Protein AF-U3AGN5-F1 (afdb_monomer)

Sequence (80 aa):
MARRRTDRAGSAPQDRAAHGPYLGLGADGAIARLADLGIARKLFVHINNSNPLLRPHSAERAEAEAAGWRVPRAGEEISP

InterPro domains:
  IPR036866 Ribonuclease Z/Hydroxyacylglutathione hydrolase-like [G3DSA:3.60.15.10] (2-79)
  IPR036866 Ribonuclease Z/Hydroxyacylglutathione hydrolase-like [SSF56281] (18-78)

Mean predicted aligned error: 9.86 Å

Organism: NCBI:txid1337093

Structure (mmCIF, N/CA/C/O backbone):
data_AF-U3AGN5-F1
#
_entry.id   AF-U3AGN5-F1
#
loop_
_atom_site.group_PDB
_atom_site.id
_atom_site.type_symbol
_atom_site.label_atom_id
_atom_site.label_alt_id
_atom_site.label_comp_id
_atom_site.label_asym_id
_atom_site.label_entity_id
_atom_site.label_seq_id
_atom_site.pdbx_PDB_ins_code
_atom_site.Cartn_x
_atom_site.Cartn_y
_atom_site.Cartn_z
_atom_site.occupancy
_atom_site.B_iso_or_equiv
_atom_site.auth_seq_id
_atom_site.auth_comp_id
_atom_site.auth_asym_id
_atom_site.auth_atom_id
_atom_site.pdbx_PDB_model_num
ATOM 1 N N . MET A 1 1 ? 46.594 12.607 -7.369 1.00 43.16 1 MET A N 1
ATOM 2 C CA . MET A 1 1 ? 45.312 12.844 -6.663 1.00 43.16 1 MET A CA 1
ATOM 3 C C . MET A 1 1 ? 44.211 12.053 -7.374 1.00 43.16 1 MET A C 1
ATOM 5 O O . MET A 1 1 ? 43.646 12.531 -8.347 1.00 43.16 1 MET A O 1
ATOM 9 N N . ALA A 1 2 ? 43.978 10.799 -6.977 1.00 39.06 2 ALA A N 1
ATOM 10 C CA . ALA A 1 2 ? 42.988 9.932 -7.620 1.00 39.06 2 ALA A CA 1
ATOM 11 C C . ALA A 1 2 ? 41.624 10.114 -6.942 1.00 39.06 2 ALA A C 1
ATOM 13 O O . ALA A 1 2 ? 41.471 9.825 -5.755 1.00 39.06 2 ALA A O 1
ATOM 14 N N . ARG A 1 3 ? 40.637 10.620 -7.688 1.00 49.56 3 ARG A N 1
ATOM 15 C CA . ARG A 1 3 ? 39.241 10.671 -7.242 1.00 49.56 3 ARG A CA 1
ATOM 16 C C . ARG A 1 3 ? 38.733 9.231 -7.179 1.00 49.56 3 ARG A C 1
ATOM 18 O O . ARG A 1 3 ? 38.564 8.600 -8.220 1.00 49.56 3 ARG A O 1
ATOM 25 N N . ARG A 1 4 ? 38.535 8.704 -5.967 1.00 43.66 4 ARG A N 1
ATOM 26 C CA . ARG A 1 4 ? 37.843 7.428 -5.754 1.00 43.66 4 ARG A CA 1
ATOM 27 C C . ARG A 1 4 ? 36.448 7.572 -6.361 1.00 43.66 4 ARG A C 1
ATOM 29 O O . ARG A 1 4 ? 35.648 8.371 -5.880 1.00 43.66 4 ARG A O 1
ATOM 36 N N . ARG A 1 5 ? 36.191 6.853 -7.455 1.00 45.88 5 ARG A N 1
ATOM 37 C CA . ARG A 1 5 ? 34.828 6.578 -7.904 1.00 45.88 5 ARG A CA 1
ATOM 38 C C . ARG A 1 5 ? 34.197 5.771 -6.779 1.00 45.88 5 ARG A C 1
ATOM 40 O O . ARG A 1 5 ? 34.702 4.712 -6.434 1.00 45.88 5 ARG A O 1
ATOM 47 N N . THR A 1 6 ? 33.181 6.333 -6.145 1.00 47.50 6 THR A N 1
ATOM 48 C CA . THR A 1 6 ? 32.324 5.599 -5.227 1.00 47.50 6 THR A CA 1
ATOM 49 C C . THR A 1 6 ? 31.671 4.479 -6.017 1.00 47.50 6 THR A C 1
ATOM 51 O O . THR A 1 6 ? 30.948 4.728 -6.985 1.00 47.50 6 THR A O 1
ATOM 54 N N . ASP A 1 7 ? 31.973 3.247 -5.627 1.00 42.78 7 ASP A N 1
ATOM 55 C CA . ASP A 1 7 ? 31.295 2.062 -6.116 1.00 42.78 7 ASP A CA 1
ATOM 56 C C . ASP A 1 7 ? 29.809 2.231 -5.804 1.00 42.78 7 ASP A C 1
ATOM 58 O O . ASP A 1 7 ? 29.366 2.157 -4.656 1.00 42.78 7 ASP A O 1
ATOM 62 N N . ARG A 1 8 ? 29.021 2.550 -6.833 1.00 47.16 8 ARG A N 1
ATOM 63 C CA . ARG A 1 8 ? 27.568 2.515 -6.743 1.00 47.16 8 ARG A CA 1
ATOM 64 C C . ARG A 1 8 ? 27.222 1.039 -6.618 1.00 47.16 8 ARG A C 1
ATOM 66 O O . ARG A 1 8 ? 27.147 0.349 -7.629 1.00 47.16 8 ARG A O 1
ATOM 73 N N . ALA A 1 9 ? 27.085 0.557 -5.385 1.00 41.38 9 ALA A N 1
ATOM 74 C CA . ALA A 1 9 ? 26.543 -0.760 -5.103 1.00 41.38 9 ALA A CA 1
ATOM 75 C C . ALA A 1 9 ? 25.181 -0.850 -5.806 1.00 41.38 9 ALA A C 1
ATOM 77 O O . ALA A 1 9 ? 24.191 -0.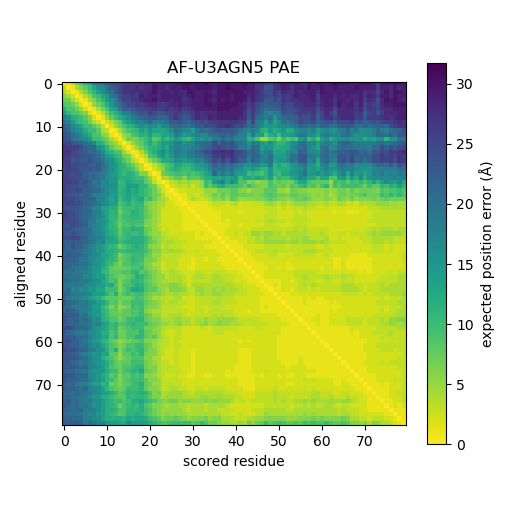273 -5.356 1.00 41.38 9 ALA A O 1
ATOM 78 N N . GLY A 1 10 ? 25.157 -1.476 -6.982 1.00 42.84 10 GLY A N 1
ATOM 79 C CA . GLY A 1 10 ? 23.928 -1.771 -7.694 1.00 42.84 10 GLY A CA 1
ATOM 80 C C . GLY A 1 10 ? 23.174 -2.776 -6.846 1.00 42.84 10 GLY A C 1
ATOM 81 O O . GLY A 1 10 ? 23.585 -3.932 -6.769 1.00 42.84 10 GLY A O 1
ATOM 82 N N . SER A 1 11 ? 22.122 -2.335 -6.156 1.00 52.16 11 SER A N 1
ATOM 83 C CA . SER A 1 11 ? 21.237 -3.261 -5.464 1.00 52.16 11 SER A CA 1
ATOM 84 C C . SER A 1 11 ? 20.678 -4.236 -6.493 1.00 52.16 11 SER A C 1
ATOM 86 O O . SER A 1 11 ? 20.236 -3.833 -7.573 1.00 52.16 11 SER A O 1
ATOM 88 N N . ALA A 1 12 ? 20.746 -5.532 -6.179 1.00 53.41 12 ALA A N 1
ATOM 89 C CA . ALA A 1 12 ? 20.100 -6.540 -6.999 1.00 53.41 12 ALA A CA 1
ATOM 90 C C . ALA A 1 12 ? 18.621 -6.148 -7.133 1.00 53.41 12 ALA A C 1
ATOM 92 O O . ALA A 1 12 ? 17.970 -5.865 -6.119 1.00 53.41 12 ALA A O 1
ATOM 93 N N . PRO A 1 13 ? 18.106 -6.035 -8.362 1.00 52.03 13 PRO A N 1
ATOM 94 C CA . PRO A 1 13 ? 16.744 -5.602 -8.548 1.00 52.03 13 PRO A CA 1
ATOM 95 C C . PRO A 1 13 ? 15.809 -6.658 -7.951 1.00 52.03 13 PRO A C 1
ATOM 97 O O . PRO A 1 13 ? 16.032 -7.863 -8.075 1.00 52.03 13 PRO A O 1
ATOM 100 N N . GLN A 1 14 ? 14.776 -6.191 -7.252 1.00 55.50 14 GLN A N 1
ATOM 101 C CA . GLN A 1 14 ? 13.781 -7.041 -6.596 1.00 55.50 14 GLN A CA 1
ATOM 102 C C . GLN A 1 14 ? 12.989 -7.874 -7.629 1.00 55.50 14 GLN A C 1
ATOM 104 O O . GLN A 1 14 ? 12.243 -8.766 -7.248 1.00 55.50 14 GLN A O 1
ATOM 109 N N . ASP A 1 15 ? 13.182 -7.598 -8.928 1.00 49.34 15 ASP A N 1
ATOM 110 C CA . ASP A 1 15 ? 12.650 -8.318 -10.089 1.00 49.34 15 ASP A CA 1
ATOM 111 C C . ASP A 1 15 ? 13.445 -9.579 -10.492 1.00 49.34 15 ASP A C 1
ATOM 113 O O . ASP A 1 15 ? 12.930 -10.394 -11.253 1.00 49.34 15 ASP A O 1
ATOM 117 N N . ARG A 1 16 ? 14.681 -9.779 -9.998 1.00 42.53 16 ARG A N 1
ATOM 118 C CA . ARG A 1 16 ? 15.549 -10.889 -10.442 1.00 42.53 16 ARG A CA 1
ATOM 119 C C . ARG A 1 16 ? 15.249 -12.232 -9.787 1.00 42.53 16 ARG A C 1
ATOM 121 O O . ARG A 1 16 ? 15.803 -13.244 -10.212 1.00 42.53 16 ARG A O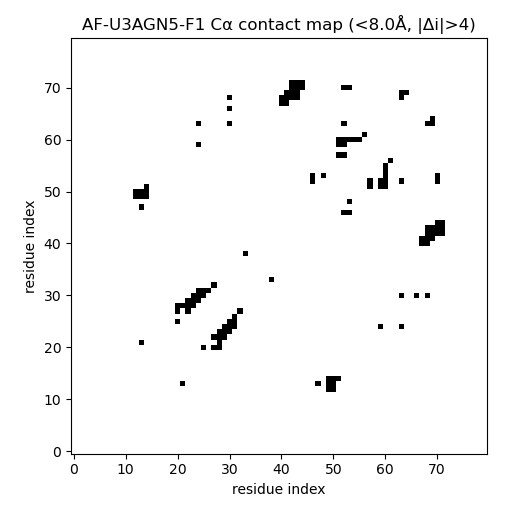 1
ATOM 128 N N . ALA A 1 17 ? 14.357 -12.263 -8.806 1.00 42.81 17 ALA A N 1
ATOM 129 C CA . ALA A 1 17 ? 13.674 -13.493 -8.457 1.00 42.81 17 ALA A CA 1
ATOM 130 C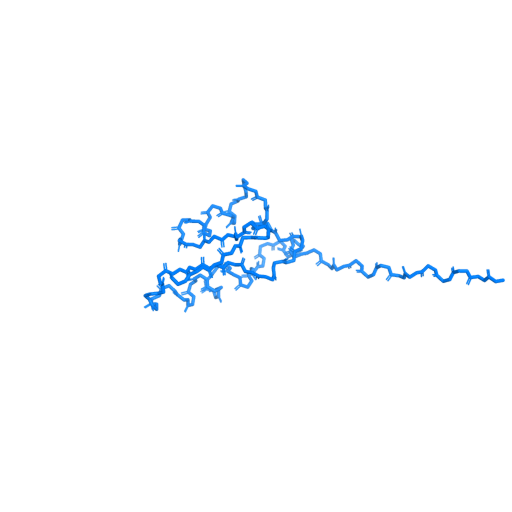 C . ALA A 1 17 ? 12.532 -13.669 -9.459 1.00 42.81 17 ALA A C 1
ATOM 132 O O . ALA A 1 17 ? 11.436 -13.158 -9.247 1.00 42.81 17 ALA A O 1
ATOM 133 N N . ALA A 1 18 ? 12.802 -14.370 -10.563 1.00 42.66 18 ALA A N 1
ATOM 134 C CA . ALA A 1 18 ? 11.749 -14.926 -11.399 1.00 42.66 18 ALA A CA 1
ATOM 135 C C . ALA A 1 18 ? 10.759 -15.658 -10.473 1.00 42.66 18 ALA A C 1
ATOM 137 O O . ALA A 1 18 ? 11.096 -16.692 -9.907 1.00 42.66 18 ALA A O 1
ATOM 138 N N . HIS A 1 19 ? 9.582 -15.070 -10.251 1.00 47.53 19 HIS A N 1
ATOM 139 C CA . HIS A 1 19 ? 8.491 -15.649 -9.461 1.00 47.53 19 HIS A CA 1
ATOM 140 C C . HIS A 1 19 ? 8.789 -15.953 -7.973 1.00 47.53 19 HIS A C 1
ATOM 142 O O . HIS A 1 19 ? 8.187 -16.861 -7.403 1.00 47.53 19 HIS A O 1
ATOM 148 N N . GLY A 1 20 ? 9.685 -15.206 -7.317 1.00 47.44 20 GLY A N 1
ATOM 149 C CA . GLY A 1 20 ? 9.835 -15.269 -5.853 1.00 47.44 20 GLY A CA 1
ATOM 150 C C . GLY A 1 20 ? 8.825 -14.362 -5.132 1.00 47.44 20 GLY A C 1
ATOM 151 O O . GLY A 1 20 ? 8.489 -13.309 -5.676 1.00 47.44 20 GLY A O 1
ATOM 152 N N . PRO A 1 21 ? 8.341 -14.710 -3.922 1.00 52.28 21 PRO A N 1
ATOM 153 C CA . PRO A 1 21 ? 7.346 -13.901 -3.226 1.00 52.28 21 PRO A CA 1
ATOM 154 C C . PRO A 1 21 ? 7.932 -12.528 -2.882 1.00 52.28 21 PRO A C 1
ATOM 156 O O . PRO A 1 21 ? 8.867 -12.398 -2.088 1.00 52.28 21 PRO A O 1
ATOM 159 N N . TYR A 1 22 ? 7.378 -11.479 -3.489 1.00 62.78 22 TYR A N 1
ATOM 160 C CA . TYR A 1 22 ? 7.590 -10.118 -3.017 1.00 62.78 22 TYR A CA 1
ATOM 161 C C . TYR A 1 22 ? 7.078 -10.046 -1.578 1.00 62.78 22 TYR A C 1
ATOM 163 O O . TYR A 1 22 ? 5.986 -10.519 -1.304 1.00 62.78 22 TYR A O 1
ATOM 171 N N . LEU A 1 23 ? 7.798 -9.399 -0.656 1.00 65.44 23 LEU A N 1
ATOM 172 C CA . LEU A 1 23 ? 7.355 -9.277 0.747 1.00 65.44 23 LEU A CA 1
ATOM 173 C C . LEU A 1 23 ? 5.925 -8.701 0.898 1.00 65.44 23 LEU A C 1
ATOM 175 O O . LEU A 1 23 ? 5.288 -8.885 1.931 1.00 65.44 23 LEU A O 1
ATOM 179 N N . GLY A 1 24 ? 5.411 -8.014 -0.129 1.00 62.75 24 GLY A N 1
ATOM 180 C CA . GLY A 1 24 ? 4.025 -7.555 -0.201 1.00 62.75 24 GLY A CA 1
ATOM 181 C C . GLY A 1 24 ? 3.014 -8.555 -0.784 1.00 62.75 24 GLY A C 1
ATOM 182 O O . GLY A 1 24 ? 1.869 -8.518 -0.354 1.00 62.75 24 GLY A O 1
ATOM 183 N N . LEU A 1 25 ? 3.400 -9.432 -1.717 1.00 70.88 25 LEU A N 1
ATOM 184 C CA . LEU A 1 25 ? 2.488 -10.215 -2.573 1.00 70.88 25 LEU A CA 1
ATOM 185 C C . LEU A 1 25 ? 2.667 -11.731 -2.403 1.00 70.88 25 LEU A C 1
ATOM 187 O O . LEU A 1 25 ? 3.680 -12.200 -1.886 1.00 70.88 25 LEU A O 1
ATOM 191 N N . GLY A 1 26 ? 1.688 -12.503 -2.880 1.00 74.00 26 GLY A N 1
ATOM 192 C CA . GLY A 1 26 ? 1.663 -13.960 -2.738 1.00 74.00 26 GLY A CA 1
ATOM 193 C C . GLY A 1 26 ? 1.150 -14.440 -1.374 1.00 74.00 26 GLY A C 1
ATOM 194 O O . GLY A 1 26 ? 0.797 -13.643 -0.505 1.00 74.00 26 GLY A O 1
ATOM 195 N N . ALA A 1 27 ? 1.104 -15.765 -1.195 1.00 79.31 27 ALA A N 1
ATOM 196 C CA . ALA A 1 27 ? 0.433 -16.420 -0.063 1.00 79.31 27 ALA A CA 1
ATOM 197 C C . ALA A 1 27 ? 0.985 -16.022 1.321 1.00 79.31 27 ALA A C 1
ATOM 199 O O . ALA A 1 27 ? 0.223 -15.939 2.279 1.00 79.31 27 ALA A O 1
ATOM 200 N N . ASP A 1 28 ? 2.280 -15.708 1.404 1.00 81.12 28 ASP A N 1
ATOM 201 C CA . ASP A 1 28 ? 2.948 -15.294 2.646 1.00 81.12 28 ASP A CA 1
ATOM 202 C C . ASP A 1 28 ? 3.235 -13.779 2.708 1.00 81.12 28 ASP A C 1
ATOM 204 O O . ASP A 1 28 ? 3.872 -13.289 3.647 1.00 81.12 28 ASP A O 1
ATOM 208 N N . GLY A 1 29 ? 2.783 -13.022 1.703 1.00 84.56 29 GLY A N 1
ATOM 209 C CA . GLY A 1 29 ? 3.016 -11.586 1.577 1.00 84.56 29 GLY A CA 1
ATOM 210 C C . GLY A 1 29 ? 2.138 -10.739 2.502 1.00 84.56 29 GLY A C 1
ATOM 211 O O . GLY A 1 29 ? 1.138 -11.198 3.060 1.00 84.56 29 GLY A O 1
ATOM 212 N N . ALA A 1 30 ? 2.491 -9.460 2.652 1.00 89.69 30 ALA A N 1
ATOM 213 C CA . ALA A 1 30 ? 1.752 -8.516 3.494 1.00 89.69 30 ALA A CA 1
ATOM 214 C C . ALA A 1 30 ? 0.252 -8.425 3.153 1.00 89.69 30 ALA A C 1
ATOM 216 O O . ALA A 1 30 ? -0.556 -8.290 4.069 1.00 89.69 30 ALA A O 1
ATOM 217 N N . ILE A 1 31 ? -0.135 -8.530 1.873 1.00 91.62 31 ILE A N 1
ATOM 218 C CA . ILE A 1 31 ? -1.552 -8.516 1.477 1.00 91.62 31 ILE A CA 1
ATOM 219 C C . ILE A 1 31 ? -2.318 -9.663 2.137 1.00 91.62 31 ILE A C 1
ATOM 221 O O . ILE A 1 31 ? -3.337 -9.410 2.777 1.00 91.62 31 ILE A O 1
ATOM 225 N N . ALA A 1 32 ? -1.815 -10.895 2.020 1.00 91.56 32 ALA A N 1
ATOM 226 C CA . ALA A 1 32 ? -2.455 -12.076 2.589 1.00 91.56 32 ALA A CA 1
ATOM 227 C C . ALA A 1 32 ? -2.455 -12.026 4.123 1.00 91.56 32 ALA A C 1
ATOM 229 O O . ALA A 1 32 ? -3.489 -12.208 4.760 1.00 91.56 32 ALA A O 1
ATOM 230 N N . ARG A 1 33 ? -1.313 -11.683 4.732 1.00 91.25 33 ARG A N 1
ATOM 231 C CA . ARG A 1 33 ? -1.152 -11.670 6.198 1.00 91.25 33 ARG A CA 1
ATOM 232 C C . ARG A 1 33 ? -1.975 -10.600 6.916 1.00 91.25 33 ARG A C 1
ATOM 234 O O . ARG A 1 33 ? -2.195 -10.718 8.117 1.00 91.25 33 ARG A O 1
ATOM 241 N N . LEU A 1 34 ? -2.384 -9.547 6.211 1.00 93.56 34 LEU A N 1
ATOM 242 C CA . LEU A 1 34 ? -3.132 -8.416 6.770 1.00 93.56 34 LEU A CA 1
ATOM 243 C C . LEU A 1 34 ? -4.568 -8.331 6.222 1.00 93.56 34 LEU A C 1
ATOM 245 O O . LEU A 1 34 ? -5.250 -7.329 6.461 1.00 93.56 34 LEU A O 1
ATOM 249 N N . ALA A 1 35 ? -5.025 -9.340 5.471 1.00 92.94 35 ALA A N 1
ATOM 250 C CA . ALA A 1 35 ? -6.334 -9.342 4.819 1.00 92.94 35 ALA A CA 1
ATOM 251 C C . ALA A 1 35 ? -7.484 -9.182 5.829 1.00 92.94 35 ALA A C 1
ATOM 253 O O . ALA A 1 35 ? -8.326 -8.298 5.656 1.00 92.94 35 ALA A O 1
ATOM 254 N N . ASP A 1 36 ? -7.436 -9.937 6.929 1.00 94.19 36 ASP A N 1
ATOM 255 C CA . ASP A 1 36 ? -8.554 -10.092 7.871 1.00 94.19 36 ASP A CA 1
ATOM 256 C C . ASP A 1 36 ? -8.536 -9.108 9.053 1.00 94.19 36 ASP A C 1
ATOM 258 O O . ASP A 1 36 ? -9.356 -9.192 9.963 1.00 94.19 36 ASP A O 1
ATOM 262 N N . LEU A 1 37 ? -7.612 -8.141 9.060 1.00 95.56 37 LEU A N 1
ATOM 263 C CA . LEU A 1 37 ? -7.423 -7.229 10.197 1.00 95.56 37 LEU A CA 1
ATOM 264 C C . LEU A 1 37 ? -8.343 -5.995 10.188 1.00 95.56 37 LEU A C 1
ATOM 266 O O . LEU A 1 37 ? -8.209 -5.132 11.051 1.00 95.56 37 LEU A O 1
ATOM 270 N N . GLY A 1 38 ? -9.239 -5.858 9.205 1.00 94.00 38 GLY A N 1
ATOM 271 C CA . GLY A 1 38 ? -10.168 -4.719 9.133 1.00 94.00 38 GLY A CA 1
ATOM 272 C C . GLY A 1 38 ? -9.487 -3.350 8.963 1.00 94.00 38 GLY A C 1
ATOM 273 O O . GLY A 1 38 ? -10.057 -2.321 9.320 1.00 94.00 38 GLY A O 1
ATOM 274 N N . ILE A 1 39 ? -8.257 -3.318 8.438 1.00 95.56 39 ILE A N 1
ATOM 275 C CA . ILE A 1 39 ? -7.479 -2.082 8.275 1.00 95.56 39 ILE A CA 1
ATOM 276 C C . ILE A 1 39 ? -8.113 -1.207 7.188 1.00 95.56 39 ILE A C 1
ATOM 278 O O . ILE A 1 39 ? -8.147 -1.592 6.018 1.00 95.56 39 ILE A O 1
ATOM 282 N N . ALA A 1 40 ? -8.548 -0.003 7.571 1.00 94.06 40 ALA A N 1
ATOM 283 C CA . ALA A 1 40 ? -9.262 0.924 6.691 1.00 94.06 40 ALA A CA 1
ATOM 284 C C . ALA A 1 40 ? -8.398 1.523 5.567 1.00 94.06 40 ALA A C 1
ATOM 286 O O . ALA A 1 40 ? -8.905 1.815 4.487 1.00 94.06 40 ALA A O 1
ATOM 287 N N . ARG A 1 41 ? -7.095 1.729 5.801 1.00 94.88 41 ARG A N 1
ATOM 288 C CA . ARG A 1 41 ? -6.184 2.346 4.827 1.00 94.88 41 ARG A CA 1
ATOM 289 C C . ARG A 1 41 ? -4.884 1.557 4.745 1.00 94.88 41 ARG A C 1
ATOM 291 O O . ARG A 1 41 ? -4.159 1.465 5.731 1.00 94.88 41 A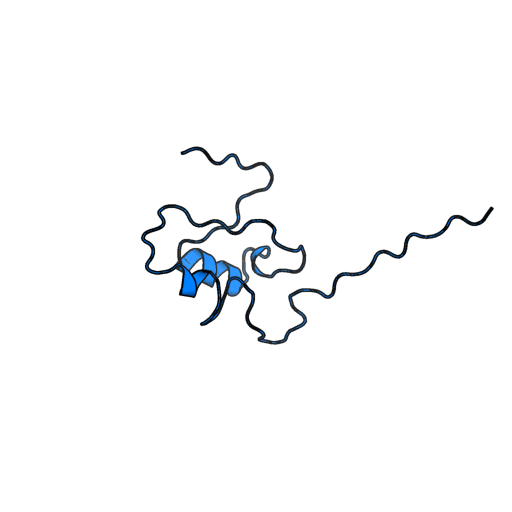RG A O 1
ATOM 298 N N . LYS A 1 42 ? -4.585 1.005 3.569 1.00 95.62 42 LYS A N 1
ATOM 299 C CA . LYS A 1 42 ? -3.430 0.126 3.347 1.00 95.62 42 LYS A CA 1
ATOM 300 C C . LYS A 1 42 ? -2.498 0.737 2.304 1.00 95.62 42 LYS A C 1
ATOM 302 O O . LYS A 1 42 ? -2.908 1.015 1.177 1.00 95.62 42 LYS A O 1
ATOM 307 N N . LEU A 1 43 ? -1.253 1.003 2.695 1.00 95.00 43 LEU A N 1
ATOM 308 C CA . LEU A 1 43 ? -0.282 1.743 1.888 1.00 95.00 43 LEU A CA 1
ATOM 309 C C . LEU A 1 43 ? 1.040 0.985 1.826 1.00 95.00 43 LEU A C 1
ATOM 311 O O . LEU A 1 43 ? 1.578 0.604 2.865 1.00 95.00 43 LEU A O 1
ATOM 315 N N . PHE A 1 44 ? 1.595 0.828 0.626 1.00 93.50 44 PHE A N 1
ATOM 316 C CA . PHE A 1 44 ? 2.971 0.369 0.465 1.00 93.50 44 PHE A CA 1
ATOM 317 C C . PHE A 1 44 ? 3.921 1.567 0.466 1.00 93.50 44 PHE A C 1
ATOM 319 O O . PHE A 1 44 ? 3.867 2.419 -0.418 1.00 93.50 44 PHE A O 1
ATOM 326 N N . VAL A 1 45 ? 4.805 1.615 1.460 1.00 90.88 45 VAL A N 1
ATOM 327 C CA . VAL A 1 45 ? 5.878 2.612 1.600 1.00 90.88 45 VAL A CA 1
ATOM 328 C C . VAL A 1 45 ? 7.238 1.912 1.642 1.00 90.88 45 VAL A C 1
ATOM 330 O O . VAL A 1 45 ? 7.299 0.685 1.660 1.00 90.88 45 VAL A O 1
ATOM 333 N N . HIS A 1 46 ? 8.336 2.679 1.624 1.00 89.19 46 HIS A N 1
ATOM 334 C CA . HIS A 1 46 ? 9.706 2.139 1.570 1.00 89.19 46 HIS A CA 1
ATOM 335 C C . HIS A 1 46 ? 9.918 1.120 0.434 1.00 89.19 46 HIS A C 1
ATOM 337 O O . HIS A 1 46 ? 10.535 0.070 0.604 1.00 89.19 46 HIS A O 1
ATOM 343 N N . ILE A 1 47 ? 9.395 1.440 -0.748 1.00 86.50 47 ILE A N 1
ATOM 344 C CA . ILE A 1 47 ? 9.493 0.584 -1.927 1.00 86.50 47 ILE A CA 1
ATOM 345 C C . ILE A 1 47 ? 10.849 0.807 -2.609 1.00 86.50 47 ILE A C 1
ATOM 347 O O . ILE A 1 47 ? 11.229 1.940 -2.896 1.00 86.50 47 ILE A O 1
ATOM 351 N N . ASN A 1 48 ? 11.578 -0.273 -2.897 1.00 84.00 48 ASN A N 1
ATOM 352 C CA . ASN A 1 48 ? 12.803 -0.201 -3.693 1.00 84.00 48 ASN A CA 1
ATOM 353 C C . ASN A 1 48 ? 12.479 0.199 -5.147 1.00 84.00 48 ASN A C 1
ATOM 355 O O . ASN A 1 48 ? 11.509 -0.287 -5.719 1.00 84.00 48 ASN A O 1
ATOM 359 N N . ASN A 1 49 ? 13.334 1.002 -5.785 1.00 86.31 49 ASN A N 1
ATOM 360 C CA . ASN A 1 49 ? 13.149 1.518 -7.151 1.00 86.31 49 ASN A CA 1
ATOM 361 C C . ASN A 1 49 ? 12.907 0.432 -8.217 1.00 86.31 49 ASN A C 1
ATOM 363 O O 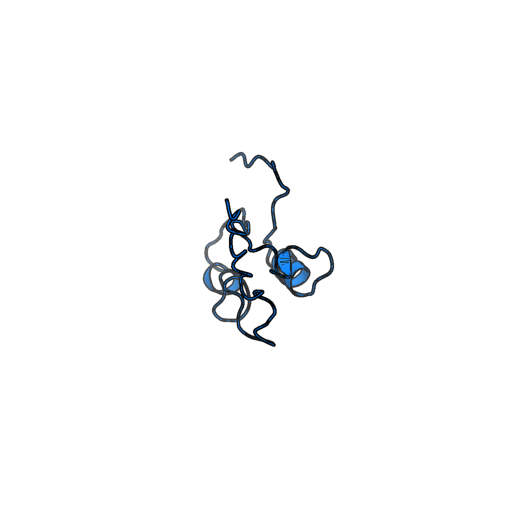. ASN A 1 49 ? 12.307 0.703 -9.252 1.00 86.31 49 ASN A O 1
ATOM 367 N N . SER A 1 50 ? 13.395 -0.789 -7.989 1.00 85.88 50 SER A N 1
ATOM 368 C CA . SER A 1 50 ? 13.221 -1.924 -8.909 1.00 85.88 50 SER A CA 1
ATOM 369 C C . SER A 1 50 ? 11.889 -2.663 -8.750 1.00 85.88 50 SER A C 1
ATOM 371 O O . SER A 1 50 ? 11.581 -3.537 -9.557 1.00 85.88 50 SER A O 1
ATOM 373 N N . ASN A 1 51 ? 11.099 -2.339 -7.727 1.00 87.56 51 ASN A N 1
ATOM 374 C CA . ASN A 1 51 ? 9.875 -3.059 -7.411 1.00 87.56 51 ASN A CA 1
ATOM 375 C C . ASN A 1 51 ? 8.783 -2.801 -8.473 1.00 87.56 51 ASN A C 1
ATOM 377 O O . ASN A 1 51 ? 8.497 -1.638 -8.787 1.00 87.56 51 ASN A O 1
ATOM 381 N N . PRO A 1 52 ? 8.129 -3.850 -9.006 1.00 89.62 52 PRO A N 1
ATOM 382 C CA . PRO A 1 52 ? 7.092 -3.702 -10.023 1.00 89.62 52 PRO A CA 1
ATOM 383 C C . PRO A 1 52 ? 5.849 -2.942 -9.539 1.00 89.62 52 PRO A C 1
ATOM 385 O O . PRO A 1 52 ? 5.150 -2.381 -10.379 1.00 89.62 52 PRO A O 1
ATOM 388 N N . LEU A 1 53 ? 5.609 -2.808 -8.227 1.00 89.25 53 LEU A N 1
ATOM 389 C CA . LEU A 1 53 ? 4.542 -1.957 -7.672 1.00 89.25 53 LEU A CA 1
ATOM 390 C C . LEU A 1 53 ? 4.669 -0.479 -8.081 1.00 89.25 53 LEU A C 1
ATOM 392 O O . LEU A 1 53 ? 3.677 0.253 -8.075 1.00 89.25 53 LEU A O 1
ATOM 396 N N . LEU A 1 54 ? 5.873 -0.018 -8.442 1.00 90.81 54 LEU A N 1
ATOM 397 C CA . LEU A 1 54 ? 6.093 1.344 -8.939 1.00 90.81 54 LEU A CA 1
ATOM 398 C C . LEU A 1 54 ? 5.703 1.521 -10.415 1.00 90.81 54 LEU A C 1
ATOM 400 O O . LEU A 1 54 ? 5.616 2.653 -10.884 1.00 90.81 54 LEU A O 1
ATOM 404 N N . ARG A 1 55 ? 5.461 0.431 -11.155 1.00 91.75 55 ARG A N 1
ATOM 405 C CA . ARG A 1 55 ? 5.056 0.461 -12.567 1.00 91.75 55 ARG A CA 1
AT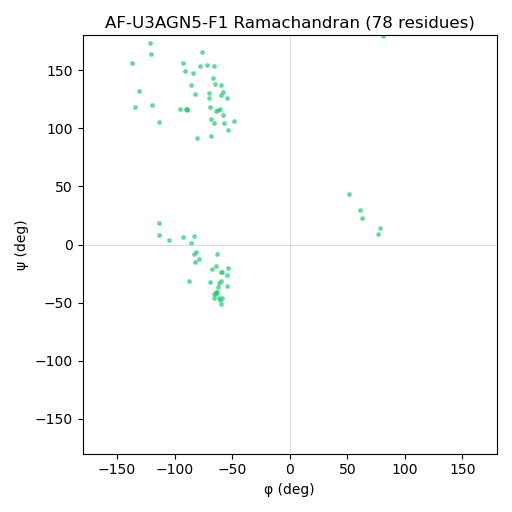OM 406 C C . ARG A 1 55 ? 3.519 0.516 -12.632 1.00 91.75 55 ARG A C 1
ATOM 408 O O . ARG A 1 55 ? 2.885 -0.446 -12.216 1.00 91.75 55 ARG A O 1
ATOM 415 N N . PRO A 1 56 ? 2.895 1.584 -13.164 1.00 90.31 56 PRO A N 1
ATOM 416 C CA . PRO A 1 56 ? 1.436 1.758 -13.110 1.00 90.31 56 PRO A CA 1
ATOM 417 C C . PRO A 1 56 ? 0.604 0.656 -13.781 1.00 90.31 56 PRO A C 1
ATOM 419 O O . PRO A 1 56 ? -0.555 0.478 -13.433 1.00 90.31 56 PRO A O 1
ATOM 422 N N . HIS A 1 57 ? 1.180 -0.070 -14.742 1.00 92.69 57 HIS A N 1
ATOM 423 C CA . HIS A 1 57 ? 0.489 -1.102 -15.526 1.00 92.69 57 HIS A CA 1
ATOM 424 C C . HIS A 1 57 ? 1.014 -2.520 -15.252 1.00 92.69 57 HIS A C 1
ATOM 426 O O . HIS A 1 57 ? 0.845 -3.407 -16.085 1.00 92.69 57 HIS A O 1
ATOM 432 N N . SER A 1 58 ? 1.715 -2.738 -14.135 1.00 91.50 58 SER A N 1
ATOM 433 C CA . SER A 1 58 ? 2.170 -4.079 -13.758 1.00 91.50 58 SER A CA 1
ATOM 434 C C . SER A 1 58 ? 1.036 -4.912 -13.160 1.00 91.50 58 SER A C 1
ATOM 436 O O . SER A 1 58 ? 0.094 -4.375 -12.571 1.00 91.50 58 SER A O 1
ATOM 438 N N . ALA A 1 59 ? 1.141 -6.236 -13.288 1.00 90.69 59 ALA A N 1
ATOM 439 C CA . ALA A 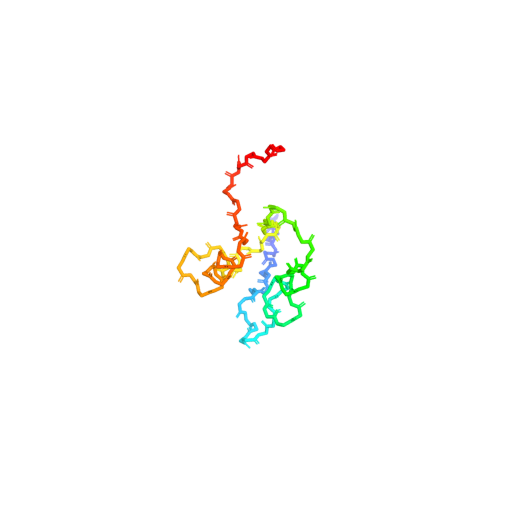1 59 ? 0.193 -7.159 -12.669 1.00 90.69 59 ALA A CA 1
ATOM 440 C C . ALA A 1 59 ? 0.221 -7.028 -11.138 1.00 90.69 59 ALA A C 1
ATOM 442 O O . ALA A 1 59 ? -0.821 -7.038 -10.495 1.00 90.69 59 ALA A O 1
ATOM 443 N N . GLU A 1 60 ? 1.403 -6.797 -10.571 1.00 89.88 60 GLU A N 1
ATOM 444 C CA . GLU A 1 60 ? 1.636 -6.584 -9.145 1.00 89.88 60 GLU A CA 1
ATOM 445 C C . GLU A 1 60 ? 0.931 -5.327 -8.631 1.00 89.88 60 GLU A C 1
ATOM 447 O O . GLU A 1 60 ? 0.349 -5.331 -7.545 1.00 89.88 60 GLU A O 1
ATOM 452 N N . ARG A 1 61 ? 0.960 -4.237 -9.413 1.00 91.94 61 ARG A N 1
ATOM 453 C CA . ARG A 1 61 ? 0.231 -3.011 -9.081 1.00 91.94 61 ARG A CA 1
ATOM 454 C C . ARG A 1 61 ? -1.278 -3.243 -9.119 1.00 91.94 61 ARG A C 1
ATOM 456 O O . ARG A 1 61 ? -1.960 -2.806 -8.197 1.00 91.94 61 ARG A O 1
ATOM 463 N N . ALA A 1 62 ? -1.773 -3.958 -10.128 1.00 93.00 62 ALA A N 1
ATOM 464 C CA . ALA A 1 62 ? -3.188 -4.302 -10.243 1.00 93.00 62 ALA A CA 1
ATOM 465 C C . ALA A 1 62 ? -3.665 -5.220 -9.100 1.00 93.00 62 ALA A C 1
ATOM 467 O O . ALA A 1 62 ? -4.729 -4.981 -8.536 1.00 93.00 62 ALA A O 1
ATOM 468 N N . GLU A 1 63 ? -2.872 -6.226 -8.716 1.00 91.94 63 GLU A N 1
ATOM 469 C CA . GLU A 1 63 ? -3.162 -7.121 -7.585 1.00 91.94 63 GLU A CA 1
ATOM 470 C C . GLU A 1 63 ? -3.235 -6.344 -6.263 1.00 91.94 63 GLU A C 1
ATOM 472 O O . GLU A 1 63 ? -4.189 -6.497 -5.498 1.00 91.94 63 GLU A O 1
ATOM 477 N N . ALA A 1 64 ? -2.265 -5.457 -6.015 1.00 93.19 64 ALA A N 1
ATOM 478 C CA . ALA A 1 64 ? -2.264 -4.611 -4.828 1.00 93.19 64 ALA A CA 1
ATOM 479 C C . ALA A 1 64 ? -3.501 -3.703 -4.765 1.00 93.19 64 ALA A C 1
ATOM 481 O O . ALA A 1 64 ? -4.177 -3.656 -3.735 1.00 93.19 64 ALA A O 1
ATOM 482 N N . GLU A 1 65 ? -3.828 -3.024 -5.866 1.00 94.75 65 GLU A N 1
ATOM 483 C CA . GLU A 1 65 ? -4.993 -2.137 -5.943 1.00 94.75 65 GLU A CA 1
ATOM 484 C C . GLU A 1 65 ? -6.313 -2.900 -5.776 1.00 94.75 65 GLU A C 1
ATOM 486 O O . GLU A 1 65 ? -7.181 -2.450 -5.026 1.00 94.75 65 GLU A O 1
ATOM 491 N N . ALA A 1 66 ? -6.442 -4.088 -6.374 1.00 94.25 66 ALA A N 1
ATOM 492 C CA . ALA A 1 66 ? -7.608 -4.954 -6.198 1.00 94.25 66 ALA A CA 1
ATOM 493 C C . ALA A 1 66 ? -7.803 -5.397 -4.736 1.00 94.25 66 ALA A C 1
ATOM 495 O O . ALA A 1 66 ? -8.934 -5.523 -4.271 1.00 94.25 66 ALA A O 1
ATOM 496 N N . ALA A 1 67 ? -6.713 -5.573 -3.985 1.00 93.69 67 ALA A N 1
ATOM 497 C CA . ALA A 1 67 ? -6.743 -5.882 -2.555 1.00 93.69 67 ALA A CA 1
ATOM 498 C C . ALA A 1 67 ? -6.903 -4.641 -1.644 1.00 93.69 67 ALA A C 1
ATOM 500 O O . ALA A 1 67 ? -6.787 -4.746 -0.415 1.00 93.69 67 ALA A O 1
ATOM 501 N N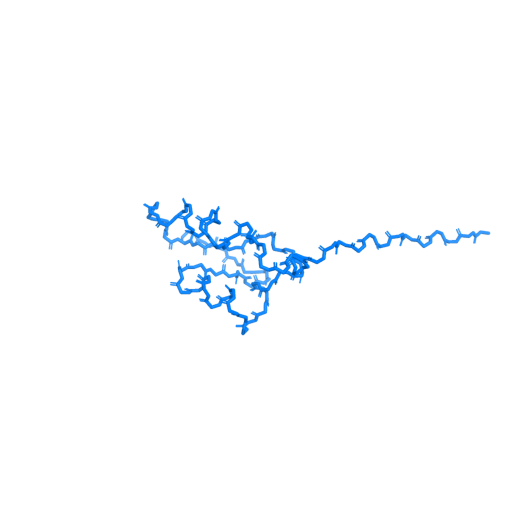 . GLY A 1 68 ? -7.141 -3.457 -2.221 1.00 95.38 68 GLY A N 1
ATOM 502 C CA . GLY A 1 68 ? -7.331 -2.199 -1.494 1.00 95.38 68 GLY A CA 1
ATOM 503 C C . GLY A 1 68 ? -6.037 -1.545 -0.999 1.00 95.38 68 GLY A C 1
ATOM 504 O O . GLY A 1 68 ? -6.085 -0.651 -0.151 1.00 95.38 68 GLY A O 1
ATOM 505 N N . TRP A 1 69 ? -4.878 -1.981 -1.498 1.00 95.94 69 TRP A N 1
ATOM 506 C CA . TRP A 1 69 ? -3.588 -1.352 -1.230 1.00 95.94 69 TRP A CA 1
ATOM 507 C C . TRP A 1 69 ? -3.268 -0.299 -2.284 1.00 95.94 69 TRP A C 1
ATOM 509 O O . TRP A 1 69 ? -3.607 -0.441 -3.454 1.00 95.94 69 TRP A O 1
ATOM 519 N N . ARG A 1 70 ? -2.539 0.749 -1.901 1.00 94.62 70 ARG A N 1
ATOM 520 C CA . ARG A 1 70 ? -2.020 1.729 -2.866 1.00 94.62 70 ARG A CA 1
ATOM 521 C C . ARG A 1 70 ? -0.583 2.121 -2.572 1.00 94.62 70 ARG A C 1
ATOM 523 O O . ARG A 1 70 ? -0.119 2.051 -1.435 1.00 94.62 70 ARG A O 1
ATOM 530 N N . VAL A 1 71 ? 0.105 2.589 -3.607 1.00 93.06 71 VAL A N 1
ATOM 531 C CA . VAL A 1 71 ? 1.393 3.272 -3.470 1.00 93.06 71 VAL A CA 1
ATOM 532 C C . VAL A 1 71 ? 1.120 4.778 -3.438 1.00 93.06 71 VAL A C 1
ATOM 534 O O . VAL A 1 71 ? 0.593 5.300 -4.428 1.00 93.06 71 VAL A O 1
ATOM 537 N N . PRO A 1 72 ? 1.423 5.482 -2.333 1.00 93.62 72 PRO A N 1
ATOM 538 C CA . PRO A 1 72 ? 1.226 6.922 -2.254 1.00 93.62 72 PRO A CA 1
ATOM 539 C C . PRO A 1 72 ? 2.151 7.653 -3.230 1.00 93.62 72 PRO A C 1
ATOM 541 O O . PRO A 1 72 ? 3.226 7.164 -3.595 1.00 93.62 72 PRO A O 1
ATOM 544 N N . ARG A 1 73 ? 1.733 8.842 -3.664 1.00 91.31 73 ARG A N 1
ATOM 545 C CA . ARG A 1 73 ? 2.572 9.705 -4.505 1.00 91.31 73 ARG A CA 1
ATOM 546 C C . ARG A 1 73 ? 3.705 10.300 -3.669 1.00 91.31 73 ARG A C 1
ATOM 548 O O . ARG A 1 73 ? 3.587 10.468 -2.457 1.00 91.31 73 ARG A O 1
ATOM 555 N N . ALA A 1 74 ? 4.813 10.648 -4.318 1.00 87.94 74 ALA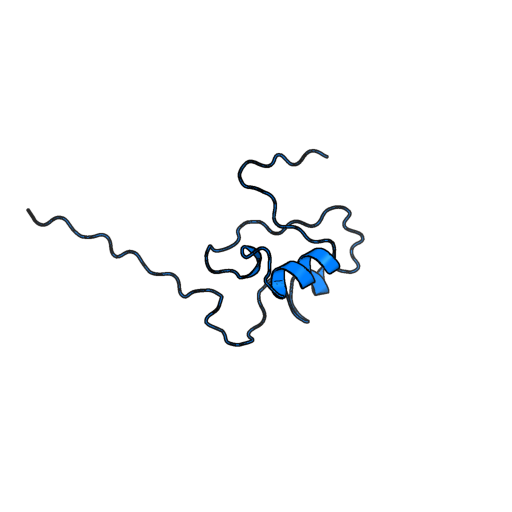 A N 1
ATOM 556 C CA . ALA A 1 74 ? 5.880 11.377 -3.640 1.00 87.94 74 ALA A CA 1
ATOM 557 C C . ALA A 1 74 ? 5.340 12.714 -3.099 1.00 87.94 74 ALA A C 1
ATOM 559 O O . ALA A 1 74 ? 4.718 13.470 -3.843 1.00 87.94 74 ALA A O 1
ATOM 560 N N . GLY A 1 75 ? 5.571 12.981 -1.811 1.00 92.69 75 GLY A N 1
ATOM 561 C CA . GLY A 1 75 ? 5.068 14.179 -1.130 1.00 92.69 75 GLY A CA 1
ATOM 562 C C . GLY A 1 75 ? 3.584 14.133 -0.760 1.00 92.69 75 GLY A C 1
ATOM 563 O O . GLY A 1 75 ? 3.040 15.150 -0.347 1.00 92.69 75 GLY A O 1
ATOM 564 N N . GLU A 1 76 ? 2.918 12.987 -0.908 1.00 95.12 76 GLU A N 1
ATOM 565 C CA . GLU A 1 76 ? 1.535 12.846 -0.472 1.00 95.12 76 GLU A CA 1
ATOM 566 C C . GLU A 1 76 ? 1.430 12.861 1.059 1.00 95.12 76 GLU A C 1
ATOM 568 O O . GLU A 1 76 ? 2.078 12.070 1.747 1.00 95.12 76 GLU A O 1
ATOM 573 N N . GLU A 1 77 ? 0.591 13.752 1.584 1.00 94.31 77 GLU A N 1
ATOM 574 C CA . GLU A 1 77 ? 0.286 13.840 3.008 1.00 94.31 77 GLU A CA 1
ATOM 575 C C . GLU A 1 77 ? -0.843 12.871 3.384 1.00 94.31 77 GLU A C 1
ATOM 577 O O . GLU A 1 77 ? -1.837 12.729 2.670 1.00 94.31 77 GLU A O 1
ATOM 582 N N . ILE A 1 78 ? -0.686 12.186 4.518 1.00 91.06 78 ILE A N 1
ATOM 583 C CA . ILE A 1 78 ? -1.657 11.216 5.025 1.00 91.06 78 ILE A CA 1
ATOM 584 C C . ILE A 1 78 ? -2.247 11.783 6.314 1.00 91.06 78 ILE A C 1
ATOM 586 O O . ILE A 1 78 ? -1.602 11.755 7.359 1.00 91.06 78 ILE A O 1
ATOM 590 N N . SER A 1 79 ? -3.484 12.265 6.240 1.00 90.25 79 SER A N 1
ATOM 591 C CA . SER A 1 79 ? -4.263 12.710 7.398 1.00 90.25 79 SER A CA 1
ATOM 592 C C . SER A 1 79 ? -5.148 11.584 7.958 1.00 90.25 79 SER A C 1
ATOM 594 O O . SER A 1 79 ? -5.470 10.654 7.209 1.00 90.25 79 SER A O 1
ATOM 596 N N . PRO A 1 80 ? -5.541 11.635 9.245 1.00 84.56 80 PRO A N 1
ATOM 597 C CA . PRO A 1 80 ? -6.483 10.687 9.847 1.00 84.56 80 PRO A CA 1
ATOM 598 C C . PRO A 1 80 ? -7.781 10.538 9.044 1.00 84.56 80 PRO A C 1
ATOM 600 O O . PRO A 1 80 ? -8.336 11.574 8.617 1.00 84.56 80 PRO A O 1
#

Foldseek 3Di:
DDDPDPPPPPPDQPPVPPPDDDCQDDCNHPLNVCLPVPDPAAEDPPDDPNDCCVPCPDPVVVVCVVSRYHYDDVVDDDDD

Radius of gyration: 16.2 Å; Cα contacts (8 Å, |Δi|>4): 66; chains: 1; bounding box: 56×31×26 Å

Secondary structure (DSSP, 8-state):
----------PPPTT-STT---TTSSTTSHHHHTGGG--S-EE--S--TT-GGGSTT-HHHHHHHHTTEEPPPTT-----

Solvent-accessible surface area (backbone atoms only — not comparable to full-atom values): 5424 Å² total; per-residue (Å²): 138,83,81,78,75,76,80,75,78,74,72,79,51,72,61,75,49,82,89,53,76,47,75,52,42,60,86,86,5,49,55,55,77,50,62,87,69,75,70,91,78,46,70,61,69,95,74,61,92,53,38,54,64,78,37,90,84,32,70,61,28,51,52,37,45,75,72,61,30,44,70,74,59,91,90,63,82,88,77,137

pLDDT: mean 78.05, std 19.97, range [39.06, 95.94]

Nearest PDB structures (foldseek):
  4z7r-assembly1_A  TM=9.341E-01  e=5.253E-04  Methylorubrum extorquens AM1
  4z67-assembly1_A  TM=8.933E-01  e=3.318E-03  Pseudomonas putida KT2440
  3jxp-assembly1_A  TM=8.976E-01  e=7.237E-03  Pseudomonas putida KT2440
  6e13-assembly1_A-2  TM=8.974E-01  e=1.107E-02  Pseudomonas putida KT2440
  1xto-assembly1_A-2  TM=9.014E-01  e=1.694E-02  Pseudomonas putida KT2440